Protein AF-A0AAD8APM3-F1 (afdb_monomer)

Organism: Biomphalaria pfeifferi (NCBI:txid112525)

Radius of gyration: 16.3 Å; Cα contacts (8 Å, |Δi|>4): 117; chains: 1; bounding box: 40×27×53 Å

Foldseek 3Di:
DDDPDDPPPPPPAQDLVQKFWQWDDDPQKTWIWIAGNVRHTLDIDIRVRQVVCVVVVQQPDQPDPDDGRSSRSNSVSSSSCVVVSGPPD

Structure (mmCIF, N/CA/C/O backbone):
data_AF-A0AAD8APM3-F1
#
_entry.id   AF-A0AAD8APM3-F1
#
loop_
_atom_site.group_PDB
_atom_site.id
_atom_site.type_symbol
_atom_site.label_atom_id
_atom_site.label_alt_id
_atom_site.label_comp_id
_atom_site.label_asym_id
_atom_site.label_entity_id
_atom_site.label_seq_id
_atom_site.pdbx_PDB_ins_code
_atom_site.Cartn_x
_atom_site.Cartn_y
_atom_site.Cartn_z
_atom_site.occupancy
_atom_site.B_iso_or_equiv
_atom_site.auth_seq_id
_atom_site.auth_comp_id
_atom_site.auth_asym_id
_atom_site.auth_atom_id
_atom_site.pdbx_PDB_model_num
ATOM 1 N N . MET A 1 1 ? -25.097 -18.343 40.043 1.00 43.03 1 MET A N 1
ATOM 2 C CA . MET A 1 1 ? -24.431 -18.561 38.742 1.00 43.03 1 MET A CA 1
ATOM 3 C C . MET A 1 1 ? -24.617 -17.294 37.918 1.00 43.03 1 MET A C 1
ATOM 5 O O . MET A 1 1 ? -25.684 -17.100 37.359 1.00 43.03 1 MET A O 1
ATOM 9 N N . ALA A 1 2 ? -23.661 -16.362 37.968 1.00 46.31 2 ALA A N 1
ATOM 10 C CA . ALA A 1 2 ? -23.766 -15.088 37.258 1.00 46.31 2 ALA A CA 1
AT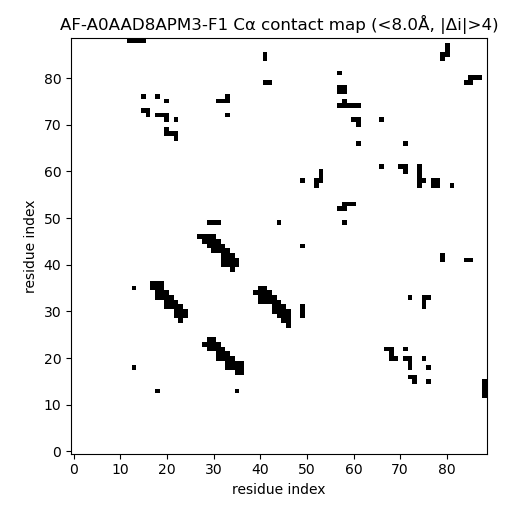OM 11 C C . ALA A 1 2 ? -23.309 -15.290 35.811 1.00 46.31 2 ALA A C 1
ATOM 13 O O . ALA A 1 2 ? -22.130 -15.533 35.548 1.00 46.31 2 ALA A O 1
ATOM 14 N N . GLN A 1 3 ? -24.266 -15.244 34.892 1.00 51.50 3 GLN A N 1
ATOM 15 C CA . GLN A 1 3 ? -24.025 -15.271 33.459 1.00 51.50 3 GLN A CA 1
ATOM 16 C C . GLN A 1 3 ? -23.319 -13.959 33.105 1.00 51.50 3 GLN A C 1
ATOM 18 O O . GLN A 1 3 ? -23.919 -12.891 33.150 1.00 51.50 3 GLN A O 1
ATOM 23 N N . ARG A 1 4 ? -22.007 -14.023 32.859 1.00 51.31 4 ARG A N 1
ATOM 24 C CA . ARG A 1 4 ? -21.238 -12.872 32.383 1.00 51.31 4 ARG A CA 1
ATOM 25 C C . ARG A 1 4 ? -21.705 -12.570 30.966 1.00 51.31 4 ARG A C 1
ATOM 27 O O . ARG A 1 4 ? -21.335 -13.276 30.029 1.00 51.31 4 ARG A O 1
ATOM 34 N N . GLU A 1 5 ? -22.547 -11.555 30.837 1.00 52.66 5 GLU A N 1
ATOM 35 C CA . GLU A 1 5 ? -22.893 -10.944 29.562 1.00 52.66 5 GLU A CA 1
ATOM 36 C C . GLU A 1 5 ? -21.587 -10.523 28.887 1.00 52.66 5 GLU A C 1
ATOM 38 O O . GLU A 1 5 ? -20.826 -9.702 29.402 1.00 52.66 5 GLU A O 1
ATOM 43 N N . ARG A 1 6 ? -21.265 -11.172 27.765 1.00 54.66 6 ARG A N 1
ATOM 44 C CA . ARG A 1 6 ? -20.149 -10.755 26.925 1.00 54.66 6 ARG A CA 1
ATOM 45 C C . ARG A 1 6 ? -20.541 -9.401 26.364 1.00 54.66 6 ARG A C 1
ATOM 47 O O . ARG A 1 6 ? -21.434 -9.328 25.522 1.00 54.66 6 ARG A O 1
ATOM 54 N N . THR A 1 7 ? -19.895 -8.349 26.850 1.00 51.22 7 THR A N 1
ATOM 55 C CA . THR A 1 7 ? -19.955 -7.014 26.271 1.00 51.22 7 THR A CA 1
ATOM 56 C C . THR A 1 7 ? -19.612 -7.160 24.796 1.00 51.22 7 THR A C 1
ATOM 58 O O . THR A 1 7 ? -18.455 -7.349 24.423 1.00 51.22 7 THR A O 1
ATOM 61 N N . SER A 1 8 ? -20.640 -7.162 23.953 1.00 53.59 8 SER A N 1
ATOM 62 C CA . SER A 1 8 ? -20.477 -7.058 22.514 1.00 53.59 8 SER A CA 1
ATOM 63 C C . SER A 1 8 ? -20.060 -5.619 22.280 1.00 53.59 8 SER A C 1
ATOM 65 O O . SER A 1 8 ? -20.896 -4.733 22.127 1.00 53.59 8 SER A O 1
ATOM 67 N N . GLY A 1 9 ? -18.753 -5.369 22.391 1.00 53.28 9 GLY A N 1
ATOM 68 C CA . GLY A 1 9 ? -18.167 -4.136 21.899 1.00 53.28 9 GLY A CA 1
ATOM 69 C C . GLY A 1 9 ? -18.614 -4.014 20.454 1.00 53.28 9 GLY A C 1
ATOM 70 O O . GLY A 1 9 ? -18.412 -4.942 19.672 1.00 53.28 9 GLY A O 1
ATOM 71 N N . LEU A 1 10 ? -19.316 -2.933 20.138 1.00 51.38 10 LEU A N 1
ATOM 72 C CA . LEU A 1 10 ? -19.765 -2.628 18.790 1.00 51.38 10 LEU A CA 1
ATOM 73 C C . LEU A 1 10 ? -18.512 -2.488 17.916 1.00 51.38 10 LEU A C 1
ATOM 75 O O . LEU A 1 10 ? -17.925 -1.414 17.825 1.00 51.38 10 LEU A O 1
ATOM 79 N N . PHE A 1 11 ? -18.058 -3.592 17.323 1.00 57.38 11 PHE A N 1
ATOM 80 C CA . PHE A 1 11 ? -17.086 -3.571 16.245 1.00 57.38 11 PHE A CA 1
ATOM 81 C C . PHE A 1 11 ? -17.818 -2.970 15.055 1.00 57.38 11 PHE A C 1
ATOM 83 O O . PHE A 1 11 ? -18.516 -3.672 14.326 1.00 57.38 11 PHE A O 1
ATOM 90 N N . LEU A 1 12 ? -17.728 -1.650 14.902 1.00 66.19 12 LEU A N 1
ATOM 91 C CA . LEU A 1 12 ? -18.116 -1.033 13.647 1.00 66.19 12 LEU A CA 1
ATOM 92 C C . LEU A 1 12 ? -17.214 -1.645 12.567 1.00 66.19 12 LEU A C 1
ATOM 94 O O . LEU A 1 12 ? -15.989 -1.614 12.730 1.00 66.19 12 LEU A O 1
ATOM 98 N N . PRO A 1 13 ? -17.785 -2.257 11.516 1.00 75.50 13 PRO A N 1
ATOM 99 C CA . PRO A 1 13 ? -16.982 -2.806 10.439 1.00 75.50 13 PRO A CA 1
ATOM 100 C C . PRO A 1 13 ? -16.154 -1.677 9.821 1.00 75.50 13 PRO A C 1
ATOM 102 O O . PRO A 1 13 ? -16.678 -0.605 9.515 1.00 75.50 13 PRO A O 1
ATOM 105 N N . ILE A 1 14 ? -14.848 -1.912 9.684 1.00 83.50 14 ILE A N 1
ATOM 106 C CA . ILE A 1 14 ? -13.945 -0.980 9.008 1.00 83.50 14 ILE A CA 1
ATOM 107 C C . ILE A 1 14 ? -14.339 -0.989 7.534 1.00 83.50 14 ILE A C 1
ATOM 109 O O . ILE A 1 14 ? -14.339 -2.036 6.890 1.00 83.50 14 ILE A O 1
ATOM 113 N N . THR A 1 15 ? -14.698 0.174 7.004 1.00 88.75 15 THR A N 1
ATOM 114 C CA . THR A 1 15 ? -15.022 0.305 5.582 1.00 88.75 15 THR A CA 1
ATOM 115 C C . THR A 1 15 ? -13.740 0.321 4.751 1.00 88.75 15 THR A C 1
ATOM 117 O O . THR A 1 15 ? -12.699 0.787 5.213 1.00 88.75 15 THR A O 1
ATOM 120 N N . ALA A 1 16 ? -13.805 -0.163 3.507 1.00 86.94 16 ALA A N 1
ATOM 121 C CA . ALA A 1 16 ? -12.648 -0.285 2.612 1.00 86.94 16 ALA A CA 1
ATOM 122 C C . ALA A 1 16 ? -11.791 0.996 2.522 1.00 86.94 16 ALA A C 1
ATOM 124 O O . ALA A 1 16 ? -10.568 0.925 2.545 1.00 86.94 16 ALA A O 1
ATOM 125 N N . GLY A 1 17 ? -12.416 2.177 2.488 1.00 89.00 17 GLY A N 1
ATOM 126 C CA . GLY A 1 17 ? -11.713 3.464 2.402 1.00 89.00 17 GLY A CA 1
ATOM 127 C C . GLY A 1 17 ? -10.993 3.909 3.681 1.00 89.00 17 GLY A C 1
ATOM 128 O O . GLY A 1 17 ? -10.264 4.892 3.651 1.00 89.00 17 GLY A O 1
ATOM 129 N N . GLN A 1 18 ? -11.204 3.229 4.811 1.00 92.50 18 GLN A N 1
ATOM 130 C CA . GLN A 1 18 ? -10.566 3.575 6.084 1.00 92.50 18 GLN A CA 1
ATOM 131 C C . GLN A 1 18 ? -9.201 2.907 6.260 1.00 92.50 18 GLN A C 1
ATOM 133 O O . GLN A 1 18 ? -8.400 3.370 7.067 1.00 92.50 18 GLN A O 1
ATOM 138 N N . TYR A 1 19 ? -8.918 1.833 5.522 1.00 94.81 19 TYR A N 1
ATOM 139 C CA . TYR A 1 19 ? -7.602 1.208 5.564 1.00 94.81 19 TYR A CA 1
ATOM 140 C C . TYR A 1 19 ? -6.531 2.167 5.051 1.00 94.81 19 TYR A C 1
ATOM 142 O O . TYR A 1 19 ? -6.721 2.856 4.045 1.00 94.81 19 TYR A O 1
ATOM 150 N N . VAL A 1 20 ? -5.405 2.181 5.750 1.00 96.00 20 VAL A N 1
ATOM 151 C CA . VAL A 1 20 ? -4.251 3.016 5.443 1.00 96.00 20 VAL A CA 1
ATOM 152 C C . VAL A 1 20 ? -3.264 2.159 4.668 1.00 96.00 20 VAL A C 1
ATOM 154 O O . VAL A 1 20 ? -2.801 1.136 5.167 1.00 96.00 20 VAL A O 1
ATOM 157 N N . CYS A 1 21 ? -2.973 2.560 3.435 1.00 96.75 21 CYS A N 1
ATOM 158 C CA . CYS A 1 21 ? -1.915 1.956 2.642 1.00 96.75 21 CYS A CA 1
ATOM 159 C C . CYS A 1 21 ? -0.670 2.831 2.744 1.00 96.75 21 CYS A C 1
ATOM 161 O O . CYS A 1 21 ? -0.784 4.051 2.687 1.00 96.75 21 CYS A O 1
ATOM 163 N N . THR A 1 22 ? 0.490 2.203 2.896 1.00 96.88 22 THR A N 1
ATOM 164 C CA . THR A 1 22 ? 1.793 2.863 2.810 1.00 96.88 22 THR A CA 1
ATOM 165 C C . THR A 1 22 ? 2.609 2.129 1.764 1.00 96.88 22 THR A C 1
ATOM 167 O O . THR A 1 22 ? 2.662 0.897 1.779 1.00 96.88 22 THR A O 1
ATOM 170 N N . THR A 1 23 ? 3.235 2.869 0.857 1.00 95.69 23 THR A N 1
ATOM 171 C CA . THR A 1 23 ? 4.086 2.298 -0.179 1.00 95.69 23 THR A CA 1
ATOM 172 C C . THR A 1 23 ? 5.474 2.911 -0.165 1.00 95.69 23 THR A C 1
ATOM 174 O O . THR A 1 23 ? 5.660 4.107 0.059 1.00 95.69 23 THR A O 1
ATOM 177 N N . TRP A 1 24 ? 6.474 2.076 -0.421 1.00 95.44 24 TRP A N 1
ATOM 178 C CA . TRP A 1 24 ? 7.856 2.506 -0.552 1.00 95.44 24 TRP A CA 1
ATOM 179 C C . TRP A 1 24 ? 8.498 1.784 -1.729 1.00 95.44 24 TRP A C 1
ATOM 181 O O . TRP A 1 24 ? 8.574 0.560 -1.760 1.00 95.44 24 TRP A O 1
ATOM 191 N N . PHE A 1 25 ? 8.935 2.554 -2.722 1.00 92.06 25 PHE A N 1
ATOM 192 C CA . PHE A 1 25 ? 9.566 2.025 -3.924 1.00 92.06 25 PHE A CA 1
ATOM 193 C C . PHE A 1 25 ? 10.927 2.674 -4.115 1.00 92.06 25 PHE A C 1
ATOM 195 O O . PHE A 1 25 ? 11.041 3.899 -4.195 1.00 92.06 25 PHE A O 1
ATOM 202 N N . GLU A 1 26 ? 11.944 1.838 -4.260 1.00 92.38 26 GLU A N 1
ATOM 203 C CA . GLU A 1 26 ? 13.258 2.233 -4.749 1.00 92.38 26 GLU A CA 1
ATOM 204 C C . GLU A 1 26 ? 13.553 1.500 -6.061 1.00 92.38 26 GLU A C 1
ATOM 206 O O . GLU A 1 26 ? 12.693 0.833 -6.636 1.00 92.38 26 GLU A O 1
ATOM 211 N N . ARG A 1 27 ? 14.766 1.664 -6.592 1.00 87.88 27 ARG A N 1
ATOM 212 C CA . ARG A 1 27 ? 15.137 1.140 -7.914 1.00 87.88 27 ARG A CA 1
ATOM 213 C C . ARG A 1 27 ? 14.920 -0.375 -8.042 1.00 87.88 27 ARG A C 1
ATOM 215 O O . ARG A 1 27 ? 14.548 -0.840 -9.115 1.00 87.88 27 ARG A O 1
ATOM 222 N N . ASP A 1 28 ? 15.196 -1.106 -6.976 1.00 90.94 28 ASP A N 1
ATOM 223 C CA . ASP A 1 28 ? 15.207 -2.567 -6.886 1.00 90.94 28 ASP A CA 1
ATOM 224 C C . ASP A 1 28 ? 14.435 -3.077 -5.663 1.00 90.94 28 ASP A C 1
ATOM 226 O O . ASP A 1 28 ? 14.496 -4.260 -5.344 1.00 90.94 28 ASP A O 1
ATOM 230 N N . ARG A 1 29 ? 13.708 -2.184 -4.984 1.00 92.75 29 ARG A N 1
ATOM 231 C CA . ARG A 1 29 ? 12.980 -2.491 -3.755 1.00 92.75 29 ARG A CA 1
ATOM 232 C C . ARG A 1 29 ? 11.542 -2.051 -3.884 1.00 92.75 29 ARG A C 1
ATOM 234 O O . ARG A 1 29 ? 11.256 -0.980 -4.428 1.00 92.75 29 ARG A O 1
ATOM 241 N N . ALA A 1 30 ? 10.649 -2.862 -3.352 1.00 94.50 30 ALA A N 1
ATOM 242 C CA . ALA A 1 30 ? 9.239 -2.541 -3.298 1.00 94.50 30 ALA A CA 1
ATOM 243 C C . ALA A 1 30 ? 8.679 -2.949 -1.945 1.00 94.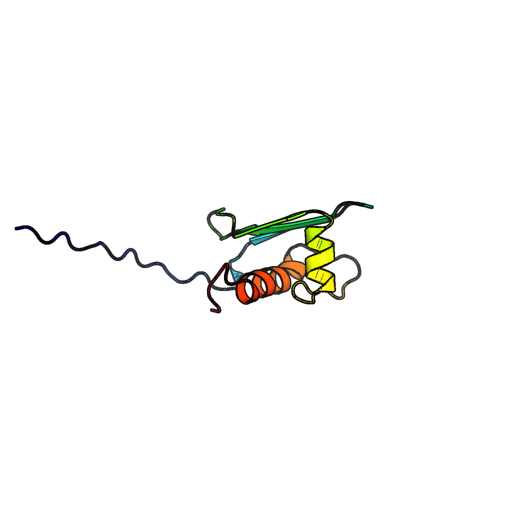50 30 ALA A C 1
ATOM 245 O O . ALA A 1 30 ? 8.930 -4.047 -1.467 1.00 94.50 30 ALA A O 1
ATOM 246 N N . ASN A 1 31 ? 7.887 -2.076 -1.348 1.00 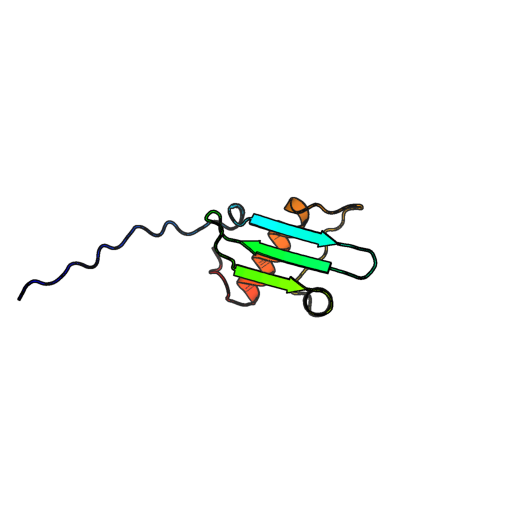96.94 31 ASN A N 1
ATOM 247 C CA . ASN A 1 31 ? 7.123 -2.379 -0.159 1.00 96.94 31 ASN A CA 1
ATOM 248 C C . ASN A 1 31 ? 5.717 -1.817 -0.300 1.00 96.94 31 ASN A C 1
ATOM 250 O O . ASN A 1 31 ? 5.521 -0.681 -0.744 1.00 96.94 31 ASN A O 1
ATOM 254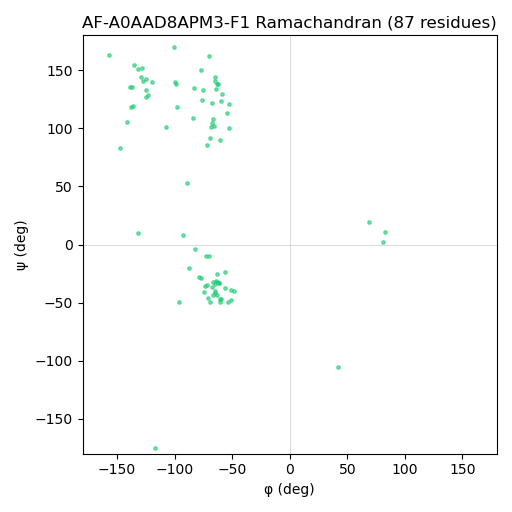 N N . ILE A 1 32 ? 4.745 -2.641 0.071 1.00 96.38 32 ILE A N 1
ATOM 255 C CA . ILE A 1 32 ? 3.345 -2.256 0.148 1.00 96.38 32 ILE A CA 1
ATOM 256 C C . ILE A 1 32 ? 2.798 -2.830 1.437 1.00 96.38 32 ILE A C 1
ATOM 258 O O . ILE A 1 32 ? 2.747 -4.046 1.629 1.00 96.38 32 ILE A O 1
ATOM 262 N N . ARG A 1 33 ? 2.345 -1.926 2.293 1.00 97.56 33 ARG A N 1
ATOM 263 C CA . ARG A 1 33 ? 1.810 -2.238 3.605 1.00 97.56 33 ARG A CA 1
ATOM 264 C C . ARG A 1 33 ? 0.372 -1.771 3.690 1.00 97.56 33 ARG A C 1
ATOM 266 O O . ARG A 1 33 ? 0.032 -0.686 3.209 1.00 97.56 33 ARG A O 1
ATOM 273 N N . LEU A 1 34 ? -0.471 -2.585 4.313 1.00 97.12 34 LEU A N 1
ATOM 274 C CA . LEU A 1 34 ? -1.852 -2.228 4.608 1.00 97.12 34 LEU A CA 1
ATOM 275 C C . LEU A 1 34 ? -2.102 -2.343 6.105 1.00 97.12 34 LEU A C 1
ATOM 277 O O . LEU A 1 34 ? -1.853 -3.377 6.724 1.00 97.12 34 LEU A O 1
ATOM 281 N N . GLU A 1 35 ? -2.655 -1.284 6.676 1.00 97.12 35 GLU A N 1
ATOM 282 C CA . GLU A 1 35 ? -2.981 -1.189 8.089 1.00 97.12 35 GLU A CA 1
ATOM 283 C C . GLU A 1 35 ? -4.436 -0.760 8.269 1.00 97.12 35 GLU A C 1
ATOM 285 O O . GLU A 1 35 ? -5.049 -0.067 7.455 1.00 97.12 35 GLU A O 1
ATOM 290 N N . THR A 1 36 ? -5.013 -1.181 9.380 1.00 93.69 36 THR A N 1
ATOM 291 C CA . THR A 1 36 ? -6.275 -0.632 9.873 1.00 93.69 36 THR A CA 1
ATOM 292 C C . THR A 1 36 ? -6.071 0.805 10.388 1.00 93.69 36 THR A C 1
ATOM 294 O O . THR A 1 36 ? -4.952 1.181 10.743 1.00 93.69 36 THR A O 1
ATOM 297 N N . PRO A 1 37 ? -7.144 1.608 10.539 1.00 92.06 37 PRO A N 1
ATOM 298 C CA . PRO A 1 37 ? -7.047 2.986 11.039 1.00 92.06 37 PRO A CA 1
ATOM 299 C C . PRO A 1 37 ? -6.380 3.139 12.409 1.00 92.06 37 PRO A C 1
ATOM 301 O O . PRO A 1 37 ? -5.927 4.224 12.757 1.00 92.06 37 PRO A O 1
ATOM 304 N N . ASN A 1 38 ? -6.381 2.080 13.223 1.00 91.06 38 ASN A N 1
ATOM 305 C CA . ASN A 1 38 ? -5.791 2.091 14.560 1.00 91.06 38 ASN A CA 1
ATOM 306 C C . ASN A 1 38 ? -4.326 1.614 14.576 1.00 91.06 38 ASN A C 1
ATOM 308 O O . ASN A 1 38 ? -3.773 1.424 15.657 1.00 91.06 38 ASN A O 1
ATOM 312 N N . GLY A 1 39 ? -3.714 1.410 13.404 1.00 91.44 39 GLY A N 1
ATOM 313 C CA . GLY A 1 39 ? -2.320 0.989 13.265 1.00 91.44 39 GLY A CA 1
ATOM 314 C C . GLY A 1 39 ? -2.091 -0.515 13.412 1.00 91.44 39 GLY A C 1
ATOM 315 O O . GLY A 1 39 ? -0.947 -0.947 13.518 1.00 91.44 39 GLY A O 1
ATOM 316 N N . ARG A 1 40 ? -3.142 -1.348 13.438 1.00 93.44 40 ARG A N 1
ATOM 317 C CA . ARG A 1 40 ? -2.955 -2.800 13.321 1.00 93.44 40 ARG A CA 1
ATOM 318 C C . ARG A 1 40 ? -2.662 -3.162 11.869 1.00 93.44 40 ARG A C 1
ATOM 320 O O . ARG A 1 40 ? -3.490 -2.896 10.998 1.00 93.44 40 ARG A O 1
ATOM 327 N N . GLU A 1 41 ? -1.543 -3.840 11.659 1.00 96.69 41 GLU A N 1
ATOM 328 C CA . GLU A 1 41 ? -1.141 -4.400 10.372 1.00 96.69 41 GLU A CA 1
ATOM 329 C C . GLU A 1 41 ? -2.108 -5.483 9.879 1.00 96.69 41 GLU A C 1
ATOM 331 O O . GLU A 1 41 ? -2.535 -6.361 10.638 1.00 96.69 41 GLU A O 1
ATOM 336 N N . VAL A 1 42 ? -2.463 -5.384 8.598 1.00 95.38 42 VAL A N 1
ATOM 337 C CA . VAL A 1 42 ? -3.207 -6.397 7.842 1.00 95.38 42 VAL A CA 1
ATOM 338 C C . VAL A 1 42 ? -2.226 -7.274 7.070 1.00 95.38 42 VAL A C 1
ATOM 340 O O . VAL A 1 42 ? -2.319 -8.495 7.153 1.00 95.38 42 VAL A O 1
ATOM 343 N N . PHE A 1 43 ? -1.293 -6.648 6.348 1.00 96.81 43 PHE A N 1
ATOM 344 C CA . PHE A 1 43 ? -0.165 -7.306 5.694 1.00 96.81 43 PHE A CA 1
ATOM 345 C C . PHE A 1 43 ? 0.979 -6.316 5.450 1.00 96.81 43 PHE A C 1
ATOM 347 O O . PHE A 1 43 ? 0.760 -5.100 5.420 1.00 96.81 43 PHE A O 1
ATOM 354 N N . ASP A 1 44 ? 2.164 -6.863 5.190 1.00 97.38 44 ASP A N 1
ATOM 355 C CA . ASP A 1 44 ? 3.357 -6.126 4.786 1.00 97.38 44 ASP A CA 1
ATOM 356 C C . ASP A 1 44 ? 4.129 -6.940 3.732 1.00 97.38 44 ASP A C 1
ATOM 358 O O . ASP A 1 44 ? 4.710 -7.976 4.053 1.00 97.38 44 ASP A O 1
ATOM 362 N N . LEU A 1 45 ? 4.060 -6.530 2.459 1.00 96.81 45 LEU A N 1
ATOM 363 C CA . LEU A 1 45 ? 4.716 -7.222 1.340 1.00 96.81 45 LEU A CA 1
ATOM 364 C C . LEU A 1 45 ? 6.023 -6.526 0.981 1.00 96.81 45 LEU A C 1
ATOM 366 O O . LEU A 1 45 ? 6.064 -5.297 0.897 1.00 96.81 45 LEU A O 1
ATOM 370 N N . TRP A 1 46 ? 7.055 -7.311 0.682 1.00 96.50 46 TRP A N 1
ATOM 371 C CA . TRP A 1 46 ? 8.374 -6.815 0.296 1.00 96.50 46 TRP A CA 1
ATOM 372 C C . TRP A 1 46 ? 8.865 -7.474 -0.992 1.00 96.50 46 TRP A C 1
ATOM 374 O O . TRP A 1 46 ? 8.637 -8.656 -1.209 1.00 96.50 46 TRP A O 1
ATOM 384 N N . ASP A 1 47 ? 9.569 -6.706 -1.819 1.00 94.81 47 ASP A N 1
ATOM 385 C CA . ASP A 1 47 ? 10.355 -7.137 -2.976 1.00 94.81 47 ASP A CA 1
ATOM 386 C C . ASP A 1 47 ? 9.654 -8.214 -3.832 1.00 94.81 47 ASP A C 1
ATOM 388 O O . ASP A 1 47 ? 8.699 -7.906 -4.555 1.00 94.81 47 ASP A O 1
ATOM 392 N N . ASP A 1 48 ? 10.107 -9.467 -3.738 1.00 94.69 48 ASP A N 1
ATOM 393 C CA . ASP A 1 48 ? 9.580 -10.601 -4.502 1.00 94.69 48 ASP A CA 1
ATOM 394 C C . ASP A 1 48 ? 8.097 -10.874 -4.207 1.00 94.69 48 ASP A C 1
ATOM 396 O O . ASP A 1 48 ? 7.355 -11.222 -5.121 1.00 94.69 48 ASP A O 1
ATOM 400 N N . ASP A 1 49 ? 7.619 -10.642 -2.980 1.00 94.12 49 ASP A N 1
ATOM 401 C CA . ASP A 1 49 ? 6.204 -10.819 -2.631 1.00 94.12 49 ASP A CA 1
ATOM 402 C C . ASP A 1 49 ? 5.321 -9.779 -3.333 1.00 94.12 49 ASP A C 1
ATOM 404 O O . ASP A 1 49 ? 4.210 -10.084 -3.774 1.00 94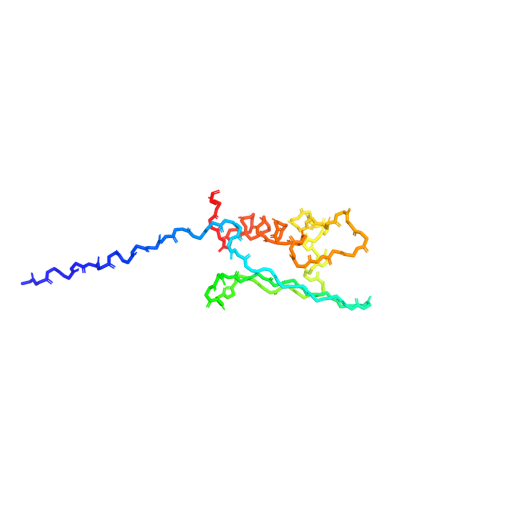.12 49 ASP A O 1
ATOM 408 N N . VAL A 1 50 ? 5.822 -8.546 -3.487 1.00 92.44 50 VAL A N 1
ATOM 409 C CA . VAL A 1 50 ? 5.136 -7.511 -4.275 1.00 92.44 50 VAL A CA 1
ATOM 410 C C . VAL A 1 50 ? 5.126 -7.907 -5.748 1.00 92.44 50 VAL A C 1
ATOM 412 O O . VAL A 1 50 ? 4.097 -7.766 -6.411 1.00 92.44 50 VAL A O 1
ATOM 415 N N . ALA A 1 51 ? 6.249 -8.405 -6.274 1.00 90.69 51 ALA A N 1
ATOM 416 C CA . ALA A 1 51 ? 6.336 -8.858 -7.659 1.00 90.69 51 ALA A CA 1
ATOM 417 C C . ALA A 1 51 ? 5.357 -10.010 -7.932 1.00 90.69 51 ALA A C 1
ATOM 419 O O . ALA A 1 51 ? 4.547 -9.911 -8.853 1.00 90.69 51 ALA A O 1
ATOM 420 N N . GLN A 1 52 ? 5.358 -11.030 -7.075 1.00 92.12 52 GLN A N 1
ATOM 421 C CA . GLN A 1 52 ? 4.484 -12.194 -7.167 1.00 92.12 52 GLN A CA 1
ATOM 422 C C . GLN A 1 52 ? 3.006 -11.794 -7.083 1.00 92.12 52 GLN A C 1
ATOM 424 O O . GLN A 1 52 ? 2.213 -12.181 -7.937 1.00 92.12 52 GLN A O 1
ATOM 429 N N . ALA A 1 53 ? 2.629 -10.941 -6.123 1.00 90.12 53 ALA A N 1
ATOM 430 C CA . ALA A 1 53 ? 1.249 -10.474 -5.990 1.00 90.12 53 ALA A CA 1
ATOM 431 C C . ALA A 1 53 ? 0.760 -9.703 -7.231 1.00 90.12 53 ALA A C 1
ATOM 433 O O . ALA A 1 53 ? -0.425 -9.770 -7.575 1.00 90.12 53 ALA A O 1
ATOM 434 N N . VAL A 1 54 ? 1.655 -8.975 -7.911 1.00 88.44 54 VAL A N 1
ATOM 435 C CA . VAL A 1 54 ? 1.349 -8.310 -9.186 1.00 88.44 54 VAL A CA 1
ATOM 436 C C . VAL A 1 54 ? 1.188 -9.319 -10.318 1.00 88.44 54 VAL A C 1
ATOM 438 O O . VAL A 1 54 ? 0.249 -9.194 -11.105 1.00 88.44 54 VAL A O 1
ATOM 441 N N . GLU A 1 55 ? 2.099 -10.283 -10.429 1.00 89.62 55 GLU A N 1
ATOM 442 C CA . GLU A 1 55 ? 2.090 -11.295 -11.492 1.00 89.62 55 GLU A CA 1
ATOM 443 C C . GLU A 1 55 ? 0.867 -12.210 -11.409 1.00 89.62 55 GLU A C 1
ATOM 445 O O . GLU A 1 55 ? 0.225 -12.471 -12.427 1.00 89.62 55 GLU A O 1
ATOM 450 N N . ASP A 1 56 ? 0.477 -12.598 -10.195 1.00 84.75 56 ASP A N 1
ATOM 451 C CA . ASP A 1 56 ? -0.724 -13.394 -9.932 1.00 84.75 56 ASP A CA 1
ATOM 452 C C . ASP A 1 56 ? -2.026 -12.605 -10.171 1.00 84.75 56 ASP A C 1
ATOM 454 O O . ASP A 1 56 ? -3.120 -13.169 -10.178 1.00 84.75 56 ASP A O 1
ATOM 458 N N . GLY A 1 57 ? -1.926 -11.288 -10.383 1.00 82.44 57 GLY A N 1
ATOM 459 C CA . GLY A 1 57 ? -3.050 -10.407 -10.688 1.00 82.44 57 GLY A CA 1
ATOM 460 C C . GLY A 1 57 ? -3.863 -9.956 -9.472 1.00 82.44 57 GLY A C 1
ATOM 461 O O . GLY A 1 57 ? -4.829 -9.211 -9.645 1.00 82.44 57 GLY A O 1
ATOM 462 N N . TYR A 1 58 ? -3.471 -10.349 -8.257 1.00 77.06 58 TYR A N 1
ATOM 463 C CA . TYR A 1 58 ? -4.134 -9.923 -7.020 1.00 77.06 58 TYR A CA 1
ATOM 464 C C . TYR A 1 58 ? -3.828 -8.464 -6.670 1.00 77.06 58 TYR A C 1
ATOM 466 O O . TYR A 1 58 ? -4.697 -7.744 -6.178 1.00 77.06 58 TYR A O 1
ATOM 474 N N . LEU A 1 59 ? -2.609 -8.001 -6.958 1.00 82.94 59 LEU A N 1
ATOM 475 C CA . LEU A 1 59 ? -2.200 -6.618 -6.762 1.00 82.94 59 LEU A CA 1
ATOM 476 C C . LEU A 1 59 ? -2.065 -5.905 -8.111 1.00 82.94 59 LEU A C 1
ATOM 478 O O . LEU A 1 59 ? -1.077 -6.021 -8.833 1.00 82.94 59 LEU A O 1
ATOM 482 N N . THR A 1 60 ? -3.068 -5.113 -8.465 1.00 84.12 60 THR A N 1
ATOM 483 C CA . THR A 1 60 ? -3.039 -4.351 -9.716 1.00 84.12 60 THR A CA 1
ATOM 484 C C . THR A 1 60 ? -2.251 -3.052 -9.546 1.00 84.12 60 THR A C 1
ATOM 486 O O . THR A 1 60 ? -2.421 -2.329 -8.570 1.00 84.12 60 THR A O 1
ATOM 489 N N . ARG A 1 61 ? -1.366 -2.743 -10.505 1.00 83.44 61 ARG A N 1
ATOM 490 C CA . ARG A 1 61 ? -0.587 -1.496 -10.481 1.00 83.44 61 ARG A CA 1
ATOM 491 C C . ARG A 1 61 ? -1.464 -0.304 -10.885 1.00 83.44 61 ARG A C 1
ATOM 493 O O . ARG A 1 61 ? -2.118 -0.387 -11.936 1.00 83.44 61 ARG A O 1
ATOM 500 N N . PRO A 1 62 ? -1.435 0.819 -10.148 1.00 85.31 62 PRO A N 1
ATOM 501 C CA . PRO A 1 62 ? -2.151 2.015 -10.561 1.00 85.31 62 PRO A CA 1
ATOM 502 C C . PRO A 1 62 ? -1.616 2.544 -11.896 1.00 85.31 62 PRO A C 1
ATOM 504 O O . PRO A 1 62 ? -0.410 2.585 -12.142 1.00 85.31 62 PRO A O 1
ATOM 507 N N . ARG A 1 63 ? -2.518 2.971 -12.785 1.00 85.88 63 ARG A N 1
ATOM 508 C CA . ARG A 1 63 ? -2.177 3.420 -14.148 1.00 85.88 63 ARG A CA 1
ATOM 509 C C . ARG A 1 63 ? -1.861 4.916 -14.197 1.00 85.88 63 ARG A C 1
ATOM 511 O O . ARG A 1 63 ? -2.454 5.651 -14.983 1.00 85.88 63 ARG A O 1
ATOM 518 N N . VAL A 1 64 ? -0.938 5.364 -13.347 1.00 84.75 64 VAL A N 1
ATOM 519 C CA . VAL A 1 64 ? -0.500 6.767 -13.258 1.00 84.75 64 VAL A CA 1
ATOM 520 C C . VAL A 1 64 ? 1.035 6.869 -13.252 1.00 84.75 64 VAL A C 1
ATOM 522 O O . VAL A 1 64 ? 1.696 5.943 -12.787 1.00 84.75 64 VAL A O 1
ATOM 525 N N . PRO A 1 65 ? 1.642 7.965 -13.755 1.00 79.00 65 PRO A N 1
ATOM 526 C CA . PRO A 1 65 ? 3.101 8.059 -13.922 1.00 79.00 65 PRO A CA 1
ATOM 527 C C . PRO A 1 65 ? 3.921 7.989 -12.626 1.00 79.00 65 PRO A C 1
ATOM 529 O O . PRO A 1 65 ? 5.103 7.655 -12.671 1.00 79.00 65 PRO A O 1
ATOM 532 N N . ARG A 1 66 ? 3.325 8.359 -11.488 1.00 84.62 66 ARG A N 1
ATOM 533 C CA . ARG A 1 66 ? 3.939 8.339 -10.154 1.00 84.62 66 ARG A CA 1
ATOM 534 C C . ARG A 1 66 ? 2.849 8.030 -9.130 1.00 84.62 66 ARG A C 1
ATOM 536 O O . ARG A 1 66 ? 2.247 8.971 -8.615 1.00 84.62 66 ARG A O 1
ATOM 543 N N . PRO A 1 67 ? 2.525 6.747 -8.925 1.00 89.00 67 PRO A N 1
ATOM 544 C CA . PRO A 1 67 ? 1.470 6.373 -8.004 1.00 89.00 67 PRO A CA 1
ATOM 545 C C . PRO A 1 67 ? 1.847 6.756 -6.577 1.00 89.00 67 PRO A C 1
ATOM 547 O O . PRO A 1 67 ? 3.002 6.638 -6.168 1.00 89.00 67 PRO A O 1
ATOM 550 N N . THR A 1 68 ? 0.852 7.230 -5.848 1.00 93.00 68 THR A N 1
ATOM 551 C CA . THR A 1 68 ? 0.913 7.538 -4.424 1.00 93.00 68 THR A CA 1
ATOM 552 C C . THR A 1 68 ? 0.269 6.414 -3.621 1.00 93.00 68 THR A C 1
ATOM 554 O O . THR A 1 68 ? -0.426 5.560 -4.173 1.00 93.00 68 THR A O 1
ATOM 557 N N . ASP A 1 69 ? 0.429 6.447 -2.304 1.00 94.75 69 ASP A N 1
ATOM 558 C CA . ASP A 1 69 ? -0.244 5.527 -1.382 1.00 94.75 69 ASP A CA 1
ATOM 559 C C . ASP A 1 69 ? -1.762 5.462 -1.610 1.00 94.75 69 ASP A C 1
ATOM 561 O O . ASP A 1 69 ? -2.362 4.388 -1.583 1.00 94.75 69 ASP A O 1
ATOM 565 N N . ALA A 1 70 ? -2.384 6.608 -1.903 1.00 92.69 70 ALA A N 1
ATOM 566 C CA . ALA A 1 70 ? -3.814 6.696 -2.178 1.00 92.69 70 ALA A CA 1
ATOM 567 C C . ALA A 1 70 ? -4.212 5.981 -3.478 1.00 92.69 70 ALA A C 1
ATOM 569 O O . ALA A 1 70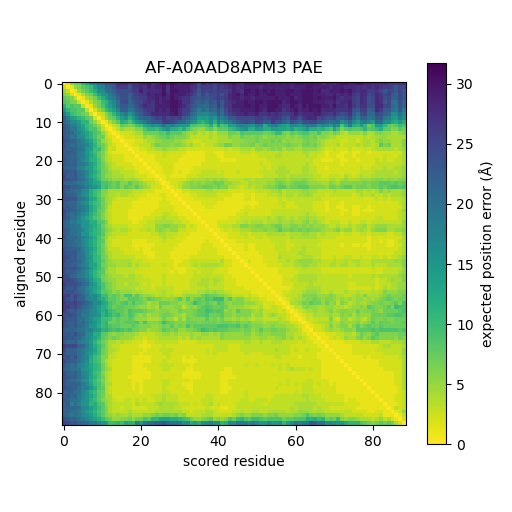 ? -5.310 5.435 -3.558 1.00 92.69 70 ALA A O 1
ATOM 570 N N . ASP A 1 71 ? -3.326 5.955 -4.477 1.00 93.12 71 ASP A N 1
ATOM 571 C CA . ASP A 1 71 ? -3.559 5.218 -5.719 1.00 93.12 71 ASP A CA 1
ATOM 572 C C . ASP A 1 71 ? -3.455 3.707 -5.489 1.00 93.12 71 ASP A C 1
ATOM 574 O O . ASP A 1 71 ? -4.193 2.946 -6.106 1.00 93.12 71 ASP A O 1
ATOM 578 N N . TRP A 1 72 ? -2.566 3.266 -4.592 1.00 93.44 72 TRP A N 1
ATOM 579 C CA . TRP A 1 72 ? -2.375 1.853 -4.246 1.00 93.44 72 TRP A CA 1
ATOM 580 C C . TRP A 1 72 ? -3.426 1.305 -3.282 1.00 93.44 72 TRP A C 1
ATOM 582 O O . TRP A 1 72 ? -3.728 0.111 -3.332 1.00 93.44 72 TRP A O 1
ATOM 592 N N . GLN A 1 73 ? -4.011 2.156 -2.439 1.00 95.06 73 GLN A N 1
ATOM 593 C CA . GLN A 1 73 ? -4.937 1.755 -1.380 1.00 95.06 73 GLN A CA 1
ATOM 594 C C . GLN A 1 73 ? -6.087 0.854 -1.869 1.00 95.06 73 GLN A C 1
ATOM 596 O O . GLN A 1 73 ? -6.267 -0.215 -1.278 1.00 95.06 73 GLN A O 1
ATOM 601 N N . PRO A 1 74 ? -6.807 1.166 -2.966 1.00 93.56 74 PRO A N 1
ATOM 602 C CA . PRO A 1 74 ? -7.904 0.315 -3.425 1.00 93.56 74 PRO A CA 1
ATOM 603 C C . PRO A 1 74 ? -7.427 -1.072 -3.875 1.00 93.56 74 PRO A C 1
ATOM 605 O O . PRO A 1 74 ? -8.125 -2.067 -3.682 1.00 93.56 74 PRO A O 1
ATOM 608 N N . HIS A 1 75 ? -6.225 -1.148 -4.450 1.00 93.50 75 HIS A N 1
ATOM 609 C CA . HIS A 1 75 ? -5.617 -2.394 -4.914 1.00 93.50 75 HIS A CA 1
ATOM 610 C C . HIS A 1 75 ? -5.121 -3.247 -3.742 1.00 93.50 75 HIS A C 1
ATOM 612 O O . HIS A 1 75 ? -5.354 -4.453 -3.719 1.00 93.50 75 HIS A O 1
ATOM 618 N N . ALA A 1 76 ? -4.510 -2.620 -2.735 1.00 94.12 76 ALA A N 1
ATOM 619 C CA . ALA A 1 76 ? -4.080 -3.278 -1.506 1.00 94.12 76 ALA A CA 1
ATOM 620 C C . ALA A 1 76 ? -5.273 -3.818 -0.697 1.00 94.12 76 ALA A C 1
ATOM 622 O O . ALA A 1 76 ? -5.243 -4.950 -0.216 1.00 94.12 76 ALA A O 1
ATOM 623 N N . VAL A 1 77 ? -6.361 -3.049 -0.590 1.00 94.00 77 VAL A N 1
ATOM 624 C CA . VAL A 1 77 ? -7.600 -3.510 0.056 1.00 94.00 77 VAL A CA 1
ATOM 625 C C . VAL A 1 77 ? -8.204 -4.684 -0.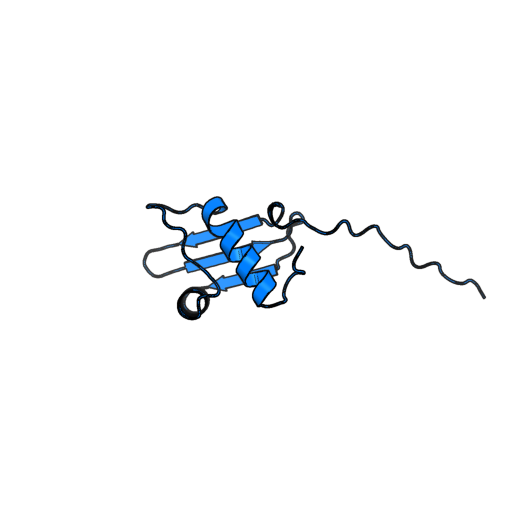707 1.00 94.00 77 VAL A C 1
ATOM 627 O O . VAL A 1 77 ? -8.599 -5.673 -0.090 1.0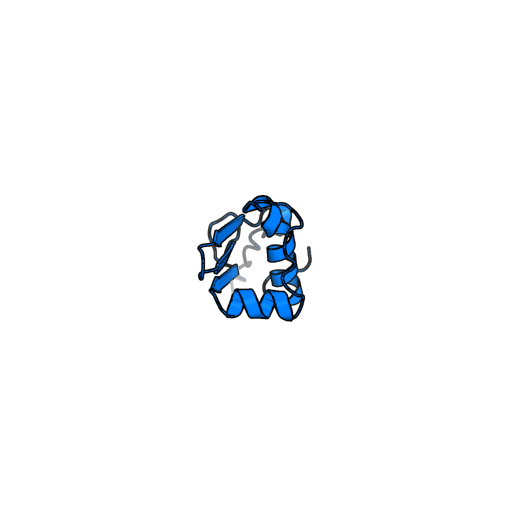0 94.00 77 VAL A O 1
ATOM 630 N N . ARG A 1 78 ? -8.246 -4.612 -2.043 1.00 92.50 78 ARG A N 1
ATOM 631 C CA . ARG A 1 78 ? -8.744 -5.716 -2.867 1.00 92.50 78 ARG A CA 1
ATOM 632 C C . ARG A 1 78 ? -7.926 -6.991 -2.661 1.00 92.50 78 ARG A C 1
ATOM 634 O O . ARG A 1 78 ? -8.522 -8.034 -2.413 1.00 92.50 78 ARG A O 1
ATOM 641 N N . TYR A 1 79 ? -6.598 -6.879 -2.678 1.00 92.88 79 TYR A N 1
ATOM 642 C CA . TYR A 1 79 ? -5.684 -7.975 -2.358 1.00 92.88 79 TYR A CA 1
ATOM 643 C C . TYR A 1 79 ? -6.011 -8.595 -0.991 1.00 92.88 79 TYR A C 1
ATOM 645 O O . TYR A 1 79 ? -6.195 -9.803 -0.886 1.00 92.88 79 TYR A O 1
ATOM 653 N N . ALA A 1 80 ? -6.166 -7.776 0.055 1.00 93.19 80 ALA A N 1
ATOM 654 C CA . ALA A 1 80 ? -6.470 -8.273 1.396 1.00 93.19 80 ALA A CA 1
ATOM 655 C C . ALA A 1 80 ? -7.830 -8.992 1.484 1.00 93.19 80 ALA A C 1
ATOM 657 O O . ALA A 1 80 ? -7.966 -9.938 2.260 1.00 93.19 80 ALA A O 1
ATOM 658 N N . ILE A 1 81 ? -8.823 -8.569 0.695 1.00 92.19 81 ILE A N 1
ATOM 659 C CA . ILE A 1 81 ? -10.120 -9.252 0.584 1.00 92.19 81 ILE A CA 1
ATOM 660 C C . ILE A 1 81 ? -9.964 -10.595 -0.137 1.00 92.19 81 ILE A C 1
ATOM 662 O O . ILE A 1 81 ? -10.434 -11.611 0.371 1.00 92.19 81 ILE A O 1
ATOM 666 N N . ASP A 1 82 ? -9.301 -10.614 -1.297 1.00 91.12 82 ASP A N 1
ATOM 667 C CA . ASP A 1 82 ? -9.125 -11.829 -2.105 1.00 91.12 82 ASP A CA 1
ATOM 668 C C . ASP A 1 82 ? -8.285 -12.888 -1.357 1.00 91.12 82 ASP A C 1
ATOM 670 O O . ASP A 1 82 ? -8.546 -14.084 -1.470 1.00 91.12 82 ASP A O 1
ATOM 674 N N . MET A 1 83 ? -7.349 -12.448 -0.508 1.00 90.38 83 MET A N 1
ATOM 675 C CA . MET A 1 83 ? -6.552 -13.298 0.387 1.00 90.38 83 MET A CA 1
ATOM 676 C C . MET A 1 83 ? -7.270 -13.679 1.695 1.00 90.38 83 MET A C 1
ATOM 678 O O . MET A 1 83 ? -6.721 -14.424 2.506 1.00 90.38 83 MET A O 1
ATOM 682 N N . GLY A 1 84 ? -8.480 -13.164 1.941 1.00 91.56 84 GLY A N 1
ATOM 683 C CA . GLY A 1 84 ? -9.262 -13.449 3.148 1.00 91.56 84 GLY A CA 1
ATOM 684 C C . GLY A 1 84 ? -8.686 -12.863 4.445 1.00 91.56 84 GLY A C 1
ATOM 685 O O . GLY A 1 84 ? -9.033 -13.326 5.532 1.00 91.56 84 GLY A O 1
ATOM 686 N N . LEU A 1 85 ? -7.814 -11.854 4.354 1.00 90.94 85 LEU A N 1
ATOM 687 C CA . LEU A 1 85 ? -7.199 -11.174 5.502 1.00 90.94 85 LEU A CA 1
ATOM 688 C C . LEU A 1 85 ? -8.166 -10.193 6.178 1.00 90.94 85 LEU A C 1
ATOM 690 O O . LEU A 1 85 ? -8.078 -9.946 7.382 1.00 90.94 85 LEU A O 1
ATOM 694 N N . ILE A 1 86 ? -9.096 -9.636 5.401 1.00 90.50 86 ILE A N 1
ATOM 695 C CA . ILE A 1 86 ? -10.169 -8.751 5.862 1.00 90.50 86 ILE A CA 1
ATOM 696 C C . ILE A 1 86 ? -11.496 -9.157 5.207 1.00 90.50 86 ILE A C 1
ATOM 698 O O . ILE A 1 86 ? -11.491 -9.750 4.126 1.00 90.50 86 ILE A O 1
ATOM 702 N N . PRO A 1 87 ? -12.647 -8.864 5.839 1.00 86.50 87 PRO A N 1
ATOM 703 C CA . PRO A 1 87 ? -13.942 -9.152 5.235 1.00 86.50 87 PRO A CA 1
ATOM 704 C C . PRO A 1 87 ? -14.167 -8.317 3.968 1.00 86.50 87 PRO A C 1
ATOM 706 O O . PRO A 1 87 ? -13.806 -7.141 3.918 1.00 86.50 87 PRO A O 1
ATOM 709 N N . ALA A 1 88 ? -14.831 -8.914 2.974 1.00 79.19 88 ALA A N 1
ATOM 710 C CA . ALA A 1 88 ? -15.435 -8.167 1.877 1.00 79.19 88 ALA A CA 1
ATOM 711 C C . ALA A 1 88 ? -16.573 -7.312 2.460 1.00 79.19 88 ALA A C 1
ATOM 713 O O . ALA A 1 88 ? -17.619 -7.850 2.828 1.00 79.19 88 ALA A O 1
ATOM 714 N N . ALA A 1 89 ? -16.311 -6.018 2.645 1.00 63.34 89 ALA A N 1
ATOM 715 C CA . ALA A 1 89 ? -17.298 -5.046 3.112 1.00 63.34 89 ALA A CA 1
ATOM 716 C C . ALA A 1 89 ? -18.318 -4.704 2.018 1.00 63.34 89 ALA A C 1
ATOM 718 O O . ALA A 1 89 ? -17.912 -4.647 0.833 1.00 63.34 89 ALA A O 1
#

Nearest PDB structures (foldseek):
  8oip-assembly1_Ai  TM=6.365E-01  e=1.127E+00  Sus scrofa
  5oom-assembly1_P  TM=3.948E-01  e=1.745E-01  Homo sapiens
  6zm6-assembly1_AI  TM=3.952E-01  e=5.023E-01  Homo sapiens
  3j9m-assembly1_AI  TM=3.778E-01  e=5.689E-01  Homo sapiens
  5aj4-assembly1_AK  TM=6.027E-01  e=3.911E+00  Sus scrofa

Secondary structure (DSSP, 8-state):
--------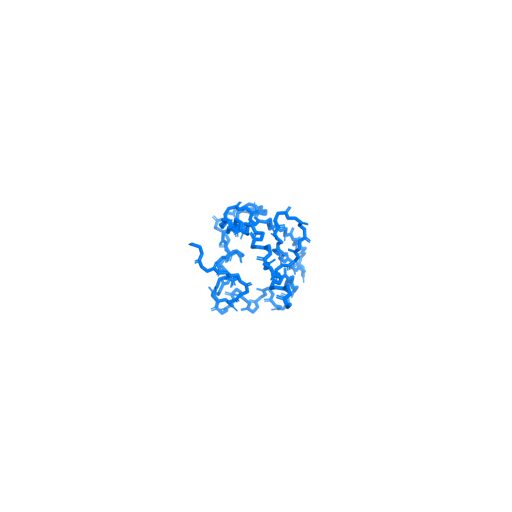---PPPPGGGSEEEEEE-SS-EEEEEE-TTS-EEEEEETHHHHHHHHTTSSPPPSSSS--HHHHHHHHHHHHHHTTSS---

Sequence (89 aa):
MAQRERTSGLFLPITAGQYVCTTWFERDRANIRLETPNGREVFDLWDDDVAQAVEDGYLTRPRVPRPTDADWQPHAVRYAIDMGLIPAA

pLDDT: mean 85.65, std 14.27, range [43.03, 97.56]

Mean predicted aligned error: 7.45 Å

Solvent-accessible surface area (backbone atoms only — not comparable to full-atom values): 5480 Å² total; per-residue (Å²): 135,85,81,78,76,77,80,77,70,84,74,71,79,78,51,77,86,54,47,44,40,49,64,50,77,57,100,87,43,39,36,47,30,35,23,42,81,87,68,52,76,72,50,76,36,47,39,67,53,46,52,48,36,38,74,74,60,52,35,60,78,58,97,54,100,74,70,50,39,77,55,42,28,66,27,54,50,48,29,35,35,78,71,65,75,43,81,84,117